Protein AF-A0A7R9QF56-F1 (afdb_monomer)

Sequence (155 aa):
LKVCGNASAWYFNRDSVALPGFHVFFKERADDQMNITRKFMEYQNKRGGRVILKDIPAPPKQEGWTPLEGMEATIQVETSQTKAISDLIALADRVNDHDFSRFLSNFLNEQVIDLKELADHVTQLKRVGPGIGEYLYDRNSLNESYFDKIDRNSY

pLDDT: mean 87.01, std 15.47, range [32.59, 97.75]

Solvent-accessible surface area (backbone atoms only — not comparable to full-atom values): 8657 Å² total; per-residue (Å²): 113,68,42,44,34,45,36,49,12,60,45,26,59,31,89,93,62,62,33,59,24,53,15,52,54,28,39,51,55,35,52,51,53,48,52,53,50,49,52,52,51,50,49,37,48,74,74,72,47,80,86,81,89,74,91,78,72,78,47,97,63,71,69,90,77,47,74,57,56,50,44,53,54,46,48,56,46,51,53,54,48,55,48,51,53,52,56,48,35,56,49,22,58,76,72,66,36,60,70,56,31,56,60,55,53,67,53,53,61,55,49,56,53,51,52,49,55,48,50,50,51,44,54,50,45,69,67,53,36,80,67,70,31,49,54,51,40,28,62,58,71,39,46,50,59,71,60,58,53,61,69,64,71,73,115

Secondary structure (DSSP, 8-state):
-HHHHHHHHHHHTSTTT--HHHHHHHHHHHHHHHHHHHHHHHHHHHTT--------PPPS--S---HHHHHHHHHHHHHHHHHHHHHHHHHHHHTT-HHHHHHHHHHHHHHHHHHHHHHHHHHHHHHH-TTHHHHHHIIIIITHHHHHHHHHS--

Organism: NCBI:txid1979941

Nearest PDB structures (foldseek):
  7a6b-assembly1_A  TM=9.801E-01  e=4.346E-09  Homo sapiens
  8cpx-assembly1_I  TM=9.793E-01  e=6.981E-09  Homo sapiens
  6h6u-assembly1_C  TM=9.757E-01  e=6.981E-09  Homo sapiens
  6zh5-assembly1_Z  TM=9.525E-01  e=8.175E-09  Mus musculus
  3af7-assembly1_X  TM=9.419E-01  e=6.720E-08  Equus caballus

Foldseek 3Di:
DLQLLVLQLVQCVDPVNVLNLSNVVSVVVSVVVVVVVVVVCVVCVVVVHDDDDDDDDHDPDRDDDDPLNSLVVVLVVLVVVLVVLVVVLVVCVVVVVVVSNVVSVVVNVVSVVVNVVSVVSNVQCVVLDPDPSSNVCSVPVRVVVVVVVVVVVPD

Radius of gyration: 17.51 Å; Cα contacts (8 Å, |Δi|>4): 117; chains: 1; bounding box: 45×38×48 Å

InterPro domains:
  IPR001519 Ferritin [PTHR11431] (9-144)
  IPR008331 Ferritin/DPS domain [PF00210] (9-128)
  IPR009040 Ferritin-like diiron domain [PS50905] (1-129)
  IPR009078 Ferritin-like superfamily [SSF47240] (8-143)
  IPR012347 Ferritin-like [G3DSA:1.20.1260.10] (6-148)

Mean predicted aligned error: 5.87 Å

Structure (mmCIF, N/CA/C/O backbone):
data_AF-A0A7R9QF56-F1
#
_entry.id   AF-A0A7R9QF56-F1
#
loop_
_atom_site.group_PDB
_atom_site.id
_atom_site.type_symbol
_atom_site.label_atom_id
_atom_site.label_alt_id
_atom_site.label_comp_id
_atom_site.label_asym_id
_atom_site.label_entity_id
_atom_site.label_seq_id
_atom_site.pdbx_PDB_ins_code
_atom_site.Cartn_x
_atom_site.Cartn_y
_atom_site.Cartn_z
_atom_site.occupancy
_atom_site.B_iso_or_equiv
_atom_site.auth_seq_id
_atom_site.auth_comp_id
_atom_site.auth_asym_id
_atom_site.auth_atom_id
_atom_site.pdbx_PDB_model_num
ATOM 1 N N . LEU A 1 1 ? 0.439 -9.536 -1.422 1.00 42.41 1 LEU A N 1
ATOM 2 C CA . LEU A 1 1 ? 0.564 -8.057 -1.374 1.00 42.41 1 LEU A CA 1
ATOM 3 C C . LEU A 1 1 ? -0.793 -7.376 -1.599 1.00 42.41 1 LEU A C 1
ATOM 5 O O . LEU A 1 1 ? -1.304 -6.823 -0.644 1.00 42.41 1 LEU A O 1
ATOM 9 N N . LYS A 1 2 ? -1.464 -7.538 -2.754 1.00 54.88 2 LYS A N 1
ATOM 10 C CA . LYS A 1 2 ? -2.841 -7.026 -3.016 1.00 54.88 2 LYS A CA 1
ATOM 11 C C . LYS A 1 2 ? -3.976 -7.688 -2.225 1.00 54.88 2 LYS A C 1
ATOM 13 O O . LYS A 1 2 ? -5.061 -7.138 -2.091 1.00 54.88 2 LYS A O 1
ATOM 18 N N . VAL A 1 3 ? -3.730 -8.900 -1.735 1.00 57.53 3 VAL A N 1
ATOM 19 C CA . VAL A 1 3 ? -4.766 -9.719 -1.097 1.00 57.53 3 VAL A CA 1
ATOM 20 C C . VAL A 1 3 ? -5.014 -9.302 0.350 1.00 57.53 3 VAL A C 1
ATOM 22 O O . VAL A 1 3 ? -6.107 -9.525 0.846 1.00 57.53 3 VAL A O 1
ATOM 25 N N . CYS A 1 4 ? -4.048 -8.647 1.006 1.00 59.84 4 CYS A N 1
ATOM 26 C CA . CYS A 1 4 ? -4.224 -8.175 2.380 1.00 59.84 4 CYS A CA 1
ATOM 27 C C . CYS A 1 4 ? -5.239 -7.028 2.449 1.00 59.84 4 CYS A C 1
ATOM 29 O O . CYS A 1 4 ? -6.166 -7.126 3.239 1.00 59.84 4 CYS A O 1
ATOM 31 N N . GLY A 1 5 ? -5.120 -6.017 1.573 1.00 67.75 5 GLY A N 1
ATOM 32 C CA . GLY A 1 5 ? -6.076 -4.903 1.506 1.00 67.75 5 GLY A CA 1
ATOM 33 C C . GLY A 1 5 ? -7.485 -5.356 1.119 1.00 67.75 5 GLY A C 1
ATOM 34 O O . GLY A 1 5 ? -8.453 -4.973 1.760 1.00 67.75 5 GLY A O 1
ATOM 35 N N . ASN A 1 6 ? -7.611 -6.265 0.144 1.00 78.38 6 ASN A N 1
ATOM 36 C CA . ASN A 1 6 ? -8.916 -6.839 -0.194 1.00 78.38 6 ASN A CA 1
ATOM 37 C C . ASN A 1 6 ? -9.492 -7.697 0.944 1.00 78.38 6 ASN A C 1
ATOM 39 O O . ASN A 1 6 ? -10.672 -7.581 1.255 1.00 78.38 6 ASN A O 1
ATOM 43 N N . ALA A 1 7 ? -8.691 -8.551 1.585 1.00 83.94 7 ALA A N 1
ATOM 44 C CA . ALA A 1 7 ? -9.185 -9.389 2.676 1.00 83.94 7 ALA A CA 1
ATOM 45 C C . ALA A 1 7 ? -9.617 -8.562 3.894 1.00 83.94 7 ALA A C 1
ATOM 47 O O . ALA A 1 7 ? -10.684 -8.828 4.443 1.00 83.94 7 ALA A O 1
ATOM 48 N N . SER A 1 8 ? -8.840 -7.548 4.290 1.00 88.81 8 SER A N 1
ATOM 49 C CA . SER A 1 8 ? -9.221 -6.655 5.386 1.00 88.81 8 SER A CA 1
ATOM 50 C C . SER A 1 8 ? -10.454 -5.822 5.022 1.00 88.81 8 SER A C 1
ATOM 52 O O . SER A 1 8 ? -11.389 -5.768 5.817 1.00 88.81 8 SER A O 1
ATOM 54 N N . ALA A 1 9 ? -10.527 -5.267 3.805 1.00 92.50 9 ALA A N 1
ATOM 55 C CA . ALA A 1 9 ? -11.692 -4.514 3.338 1.00 92.50 9 ALA A CA 1
ATOM 56 C C . ALA A 1 9 ? -12.986 -5.327 3.464 1.00 92.50 9 ALA A C 1
ATOM 58 O O . ALA A 1 9 ? -13.970 -4.855 4.034 1.00 92.50 9 ALA A O 1
ATOM 59 N N . TRP A 1 10 ? -13.001 -6.560 2.953 1.00 93.06 10 TRP A N 1
ATOM 60 C CA . TRP A 1 10 ? -14.193 -7.411 3.010 1.00 93.06 10 TRP A CA 1
ATOM 61 C C . TRP A 1 10 ? -14.490 -7.934 4.415 1.00 93.06 10 TRP A C 1
ATOM 63 O O . TRP A 1 10 ? -15.653 -8.174 4.731 1.00 93.06 10 TRP A O 1
ATOM 73 N N . TYR A 1 11 ? -13.476 -8.073 5.269 1.00 94.56 11 TYR A N 1
ATOM 74 C CA . TYR A 1 11 ? -13.675 -8.388 6.679 1.00 94.56 11 TYR A CA 1
ATOM 75 C C . TYR A 1 11 ? -14.400 -7.252 7.421 1.00 94.56 11 TYR A C 1
ATOM 77 O O . TYR A 1 11 ? -15.377 -7.517 8.118 1.00 94.56 11 TYR A O 1
ATOM 85 N N . PHE A 1 12 ? -13.990 -5.991 7.231 1.00 94.62 12 PHE A N 1
ATOM 86 C CA . PHE A 1 12 ? -14.615 -4.840 7.904 1.00 94.62 12 PHE A CA 1
ATOM 87 C C . PHE A 1 12 ? -16.065 -4.576 7.470 1.00 94.62 12 PHE A C 1
ATOM 89 O O . PHE A 1 12 ? -16.840 -4.007 8.236 1.00 94.62 12 PHE A O 1
ATOM 96 N N . ASN A 1 13 ? -16.455 -5.050 6.282 1.00 95.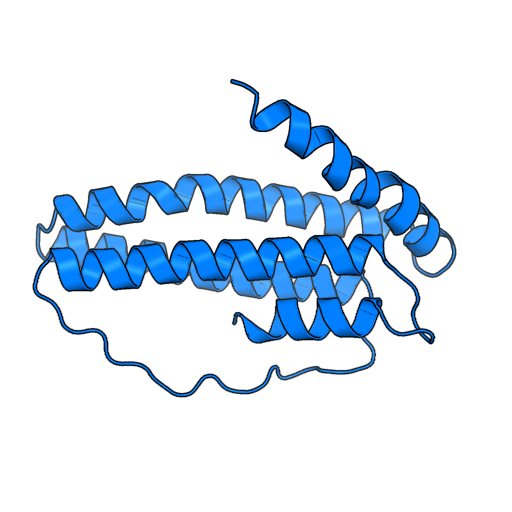25 13 ASN A N 1
ATOM 97 C CA . ASN A 1 13 ? -17.823 -4.947 5.766 1.00 95.25 13 ASN A CA 1
ATOM 98 C C . ASN A 1 13 ? -18.793 -6.012 6.312 1.00 95.25 13 ASN A C 1
ATOM 100 O O . ASN A 1 13 ? -19.968 -6.020 5.952 1.00 95.25 13 ASN A O 1
ATOM 104 N N . ARG A 1 14 ? -18.321 -6.966 7.120 1.00 95.50 14 ARG A N 1
ATOM 105 C CA . ARG A 1 14 ? -19.190 -8.006 7.690 1.00 95.50 14 ARG A CA 1
ATOM 106 C C . ARG A 1 14 ? -20.164 -7.413 8.695 1.00 95.50 14 ARG A C 1
ATOM 108 O O . ARG A 1 14 ? -19.815 -6.484 9.414 1.00 95.50 14 ARG A O 1
ATOM 115 N N . ASP A 1 15 ? -21.339 -8.018 8.822 1.00 95.12 15 ASP A N 1
ATOM 116 C CA . ASP A 1 15 ? -22.346 -7.650 9.823 1.00 95.12 15 ASP A CA 1
ATOM 117 C C . ASP A 1 15 ? -21.821 -7.770 11.264 1.00 95.12 15 ASP A C 1
ATOM 119 O O . ASP A 1 15 ? -22.184 -6.971 12.124 1.00 95.12 15 ASP A O 1
ATOM 123 N N . SER A 1 16 ? -20.906 -8.712 11.512 1.00 93.94 16 SER A N 1
ATOM 124 C CA . SER A 1 16 ? -20.274 -8.929 12.816 1.00 93.94 16 SER A CA 1
ATOM 125 C C . SER A 1 16 ? -19.157 -7.937 13.165 1.00 93.94 16 SER A C 1
ATOM 127 O O . SER A 1 16 ? -18.686 -7.944 14.302 1.00 93.94 16 SER A O 1
ATOM 129 N N . VAL A 1 17 ? -18.724 -7.098 12.215 1.00 95.38 17 VAL A N 1
ATOM 130 C CA . VAL A 1 17 ? -17.653 -6.099 12.400 1.00 95.38 17 VAL A CA 1
ATOM 131 C C . VAL A 1 17 ? -18.186 -4.682 12.184 1.00 95.38 17 VAL A C 1
ATOM 133 O O . VAL A 1 17 ? -17.980 -3.819 13.029 1.00 95.38 17 VAL A O 1
ATOM 136 N N . ALA A 1 18 ? -18.909 -4.465 11.083 1.00 94.19 18 ALA A N 1
ATOM 137 C CA . ALA A 1 18 ? -19.671 -3.261 10.756 1.00 94.19 18 ALA A CA 1
ATOM 138 C C . ALA A 1 18 ? -18.872 -1.943 10.833 1.00 94.19 18 ALA A C 1
ATOM 140 O O . ALA A 1 18 ? -19.339 -0.957 11.405 1.00 94.19 18 ALA A O 1
ATOM 141 N N . LEU A 1 19 ? -17.686 -1.920 10.213 1.00 94.88 19 LEU A N 1
ATOM 142 C CA . LEU A 1 19 ? -16.821 -0.738 10.088 1.00 94.88 19 LEU A CA 1
ATOM 143 C C . LEU A 1 19 ? -16.720 -0.295 8.611 1.00 94.88 19 LEU A C 1
ATOM 145 O O . LEU A 1 19 ? -15.754 -0.633 7.915 1.00 94.88 19 LEU A O 1
ATOM 149 N N . PRO A 1 20 ? -17.752 0.390 8.078 1.00 93.12 20 PRO A N 1
ATOM 150 C CA . PRO A 1 20 ? -17.849 0.711 6.654 1.00 93.12 20 PRO A CA 1
ATOM 151 C C . PRO A 1 20 ? -16.798 1.718 6.165 1.00 93.12 20 PRO A C 1
ATOM 153 O O . PRO A 1 20 ? -16.374 1.617 5.014 1.00 93.12 20 PRO A O 1
ATOM 156 N N . GLY A 1 21 ? -16.342 2.652 7.004 1.00 93.31 21 GLY A N 1
ATOM 157 C CA . GLY A 1 21 ? -15.272 3.587 6.644 1.00 93.31 21 GLY A CA 1
ATOM 158 C C . GLY A 1 21 ? -13.952 2.859 6.376 1.00 93.31 21 GLY A C 1
ATOM 159 O O . GLY A 1 21 ? -13.310 3.078 5.348 1.00 93.31 21 GLY A O 1
ATOM 160 N N . PHE A 1 22 ? -13.587 1.906 7.237 1.00 92.75 22 PHE A N 1
ATOM 161 C CA . PHE A 1 22 ? -12.432 1.030 7.021 1.00 92.75 22 PHE A CA 1
ATOM 162 C C . PHE A 1 22 ? -12.595 0.135 5.792 1.00 92.75 22 PHE A C 1
ATOM 164 O O . PHE A 1 22 ? -11.627 -0.066 5.056 1.00 92.75 22 PHE A O 1
ATOM 171 N N . HIS A 1 23 ? -13.802 -0.382 5.535 1.00 93.25 23 HIS A N 1
ATOM 172 C CA . HIS A 1 23 ? -14.073 -1.124 4.302 1.00 93.25 23 HIS A CA 1
ATOM 173 C C . HIS A 1 23 ? -13.748 -0.286 3.060 1.00 93.25 23 HIS A C 1
ATOM 175 O O . HIS A 1 23 ? -12.976 -0.736 2.210 1.00 93.25 23 HIS A O 1
ATOM 181 N N . VAL A 1 24 ? -14.312 0.923 2.968 1.00 91.38 24 VAL A N 1
ATOM 182 C CA . VAL A 1 24 ? -14.108 1.826 1.827 1.00 91.38 24 VAL A CA 1
ATOM 183 C C . VAL A 1 24 ? -12.630 2.170 1.680 1.00 91.38 24 VAL A C 1
ATOM 185 O O . VAL A 1 24 ? -12.073 1.971 0.603 1.00 91.38 24 VAL A O 1
ATOM 188 N N . PHE A 1 25 ? -11.972 2.565 2.771 1.00 91.25 25 PHE A N 1
ATOM 189 C CA . PHE A 1 25 ? -10.552 2.913 2.772 1.00 91.25 25 PHE A CA 1
ATOM 190 C C . PHE A 1 25 ? -9.666 1.797 2.194 1.00 91.25 25 PHE A C 1
ATOM 192 O O . PHE A 1 25 ? -8.906 2.016 1.248 1.00 91.25 25 PHE A O 1
ATOM 199 N N . PHE A 1 26 ? -9.769 0.570 2.720 1.00 91.81 26 PHE A N 1
ATOM 200 C CA . PHE A 1 26 ? -8.929 -0.536 2.246 1.00 91.81 26 PHE A CA 1
ATOM 201 C C . PHE A 1 26 ? -9.301 -0.995 0.833 1.00 91.81 26 PHE A C 1
ATOM 203 O O . PHE A 1 26 ? -8.418 -1.415 0.078 1.00 91.81 26 PHE A O 1
ATOM 210 N N . LYS A 1 27 ? -10.583 -0.904 0.461 1.00 91.12 27 LYS A N 1
ATOM 211 C CA . LYS A 1 27 ? -11.045 -1.228 -0.890 1.00 91.12 27 LYS A CA 1
ATOM 212 C C . LYS A 1 27 ? -10.465 -0.253 -1.916 1.00 91.12 27 LYS A C 1
ATOM 214 O O . LYS A 1 27 ? -9.939 -0.704 -2.929 1.00 91.12 27 LYS A O 1
ATOM 219 N N . GLU A 1 28 ? -10.519 1.050 -1.651 1.00 88.94 28 GLU A N 1
ATOM 220 C CA . GLU A 1 28 ? -9.966 2.072 -2.547 1.00 88.94 28 GLU A CA 1
ATOM 221 C C . GLU A 1 28 ? -8.471 1.857 -2.784 1.00 88.94 28 GLU A C 1
ATOM 223 O O . GLU A 1 28 ? -8.039 1.769 -3.931 1.00 88.94 28 GLU A O 1
ATOM 228 N N . ARG A 1 29 ? -7.691 1.627 -1.721 1.00 88.56 29 ARG A N 1
ATOM 229 C CA . ARG A 1 29 ? -6.256 1.327 -1.867 1.00 88.56 29 ARG A CA 1
ATOM 230 C C . ARG A 1 29 ? -6.000 0.058 -2.685 1.00 88.56 29 ARG A C 1
ATOM 232 O O . ARG A 1 29 ? -5.054 -0.005 -3.473 1.00 88.56 29 ARG A O 1
ATOM 239 N N . ALA A 1 30 ? -6.832 -0.972 -2.522 1.00 88.69 30 ALA A N 1
ATOM 240 C CA . ALA A 1 30 ? -6.720 -2.185 -3.326 1.00 88.69 30 ALA A CA 1
ATOM 241 C C . ALA A 1 30 ? -7.018 -1.924 -4.817 1.00 88.69 30 ALA A C 1
ATOM 243 O O . ALA A 1 30 ? -6.327 -2.478 -5.682 1.00 88.69 30 ALA A O 1
ATOM 244 N N . ASP A 1 31 ? -8.000 -1.071 -5.114 1.00 88.88 31 ASP A N 1
ATOM 245 C CA . ASP A 1 31 ? -8.363 -0.658 -6.472 1.00 88.88 31 ASP A CA 1
ATOM 246 C C . ASP A 1 31 ? -7.259 0.207 -7.118 1.00 88.88 31 ASP A C 1
ATOM 248 O O . ASP A 1 31 ? -6.848 -0.063 -8.255 1.00 88.88 31 ASP A O 1
ATOM 252 N N . ASP A 1 32 ? -6.686 1.159 -6.380 1.00 87.06 32 ASP A N 1
ATOM 253 C CA . ASP A 1 32 ? -5.560 1.988 -6.833 1.00 87.06 32 ASP A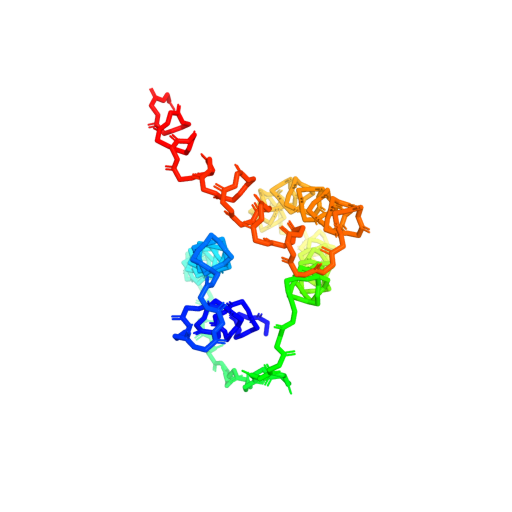 CA 1
ATOM 254 C C . ASP A 1 32 ? -4.328 1.139 -7.159 1.00 87.06 32 ASP A C 1
ATOM 256 O O . ASP A 1 32 ? -3.712 1.281 -8.223 1.00 87.06 32 ASP A O 1
ATOM 260 N N . GLN A 1 33 ? -4.033 0.136 -6.332 1.00 86.38 33 GLN A N 1
ATOM 261 C CA . GLN A 1 33 ? -2.944 -0.796 -6.607 1.00 86.38 33 GLN A CA 1
ATOM 262 C C . GLN A 1 33 ? -3.189 -1.644 -7.867 1.00 86.38 33 GLN A C 1
ATOM 264 O O . GLN A 1 33 ? -2.245 -2.042 -8.571 1.00 86.38 33 GLN A O 1
ATOM 269 N N . MET A 1 34 ? -4.450 -1.953 -8.184 1.00 88.88 34 MET A N 1
ATOM 270 C CA . MET A 1 34 ? -4.793 -2.598 -9.452 1.00 88.88 34 MET A CA 1
ATOM 271 C C . MET A 1 34 ? -4.547 -1.662 -10.632 1.00 88.88 34 MET A C 1
ATOM 273 O O . MET A 1 34 ? -3.977 -2.114 -11.628 1.00 88.88 34 MET A O 1
ATOM 277 N N . ASN A 1 35 ? -4.885 -0.376 -10.512 1.00 90.31 35 ASN A N 1
ATOM 278 C CA . ASN A 1 35 ? -4.580 0.633 -11.529 1.00 90.31 35 ASN A CA 1
ATOM 279 C C . ASN A 1 35 ? -3.069 0.735 -11.779 1.00 90.31 35 ASN A C 1
ATOM 281 O O . ASN A 1 35 ? -2.635 0.630 -12.927 1.00 90.31 35 ASN A O 1
ATOM 285 N N . ILE A 1 36 ? -2.260 0.828 -10.719 1.00 89.38 36 ILE A N 1
ATOM 286 C CA . ILE A 1 36 ? -0.791 0.829 -10.819 1.00 89.38 36 ILE A CA 1
ATOM 287 C C . ILE A 1 36 ? -0.304 -0.429 -11.543 1.00 89.38 36 ILE A C 1
ATOM 289 O O . ILE A 1 36 ? 0.484 -0.354 -12.481 1.00 89.38 36 ILE A O 1
ATOM 293 N N . THR A 1 37 ? -0.825 -1.601 -11.185 1.00 91.62 37 THR A N 1
ATOM 294 C CA . THR A 1 37 ? -0.402 -2.846 -11.841 1.00 91.62 37 THR A CA 1
ATOM 295 C C . THR A 1 37 ? -0.731 -2.879 -13.329 1.00 91.62 37 THR A C 1
ATOM 297 O O . THR A 1 37 ? 0.086 -3.366 -14.111 1.00 91.62 37 THR A O 1
ATOM 300 N N . ARG A 1 38 ? -1.892 -2.353 -13.739 1.00 94.25 38 ARG A N 1
ATOM 301 C CA . ARG A 1 38 ? -2.228 -2.230 -15.164 1.00 94.25 38 ARG A CA 1
ATOM 302 C C . ARG A 1 38 ? -1.230 -1.318 -15.879 1.00 94.25 38 ARG A C 1
ATOM 304 O O . ARG A 1 38 ? -0.704 -1.737 -16.905 1.00 94.25 38 ARG A O 1
ATOM 311 N N . LYS A 1 39 ? -0.851 -0.177 -15.283 1.00 94.88 39 LYS A N 1
ATOM 312 C CA . LYS A 1 39 ? 0.201 0.709 -15.825 1.00 94.88 39 LYS A CA 1
ATOM 313 C C . LYS A 1 39 ? 1.526 -0.035 -16.042 1.00 94.88 39 LYS A C 1
ATOM 315 O O . LYS A 1 39 ? 2.160 0.141 -17.077 1.00 94.88 39 LYS A O 1
ATOM 320 N N . PHE A 1 40 ? 1.938 -0.901 -15.111 1.00 95.31 40 PHE A N 1
ATOM 321 C CA . PHE A 1 40 ? 3.141 -1.733 -15.280 1.00 95.31 40 PHE A CA 1
ATOM 322 C C . PHE A 1 40 ? 3.011 -2.746 -16.428 1.00 95.31 40 PHE A C 1
ATOM 324 O O . PHE A 1 40 ? 3.947 -2.911 -17.208 1.00 95.31 40 PHE A O 1
ATOM 331 N N . MET A 1 41 ? 1.863 -3.416 -16.557 1.00 96.88 41 MET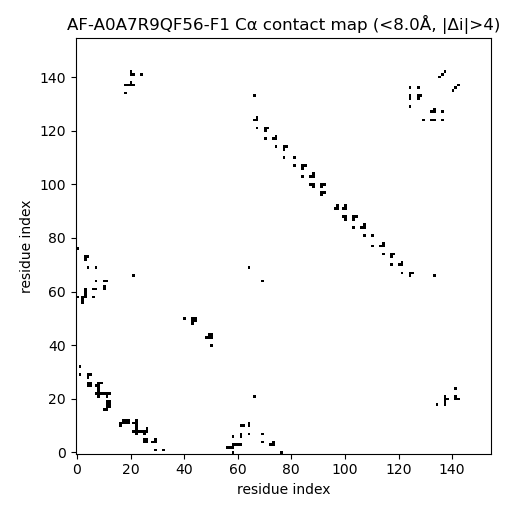 A N 1
ATOM 332 C CA . MET A 1 41 ? 1.615 -4.366 -17.652 1.00 96.88 41 MET A CA 1
ATOM 333 C C . MET A 1 41 ? 1.595 -3.671 -19.019 1.00 96.88 41 MET A C 1
ATOM 335 O O . MET A 1 41 ? 2.192 -4.160 -19.979 1.00 96.88 41 MET A O 1
ATOM 339 N N . GLU A 1 42 ? 0.946 -2.511 -19.102 1.00 97.25 42 GLU A N 1
ATOM 340 C CA . GLU A 1 42 ? 0.926 -1.667 -20.296 1.00 97.25 42 GLU A CA 1
ATOM 341 C C . GLU A 1 42 ? 2.330 -1.185 -20.656 1.00 97.25 42 GLU A C 1
ATOM 343 O O . GLU A 1 42 ? 2.731 -1.286 -21.814 1.00 97.25 42 GLU A O 1
ATOM 348 N N . TYR A 1 43 ? 3.107 -0.726 -19.670 1.00 97.00 43 TYR A N 1
ATOM 349 C CA . TYR A 1 43 ? 4.484 -0.293 -19.885 1.00 97.00 43 TYR A CA 1
ATOM 350 C C . TYR A 1 43 ? 5.371 -1.434 -20.399 1.00 97.00 43 TYR A C 1
ATOM 352 O O . TYR A 1 43 ? 6.120 -1.247 -21.359 1.00 97.00 43 TYR A O 1
ATOM 360 N N . GLN A 1 44 ? 5.238 -2.631 -19.819 1.00 97.38 44 GLN A N 1
ATOM 361 C CA . GLN A 1 44 ? 5.957 -3.824 -20.266 1.00 97.38 44 GLN A CA 1
ATOM 362 C C . GLN A 1 44 ? 5.680 -4.118 -21.747 1.00 97.38 44 GLN A C 1
ATOM 364 O O . GLN A 1 44 ? 6.619 -4.283 -22.526 1.00 97.38 44 GLN A O 1
ATOM 369 N N . ASN A 1 45 ? 4.408 -4.117 -22.157 1.00 97.75 45 ASN A N 1
ATOM 370 C CA . ASN A 1 45 ? 4.026 -4.326 -23.556 1.00 97.75 45 ASN A CA 1
ATOM 371 C C . ASN A 1 45 ? 4.484 -3.169 -24.462 1.00 97.75 45 ASN A C 1
ATOM 373 O O . ASN A 1 45 ? 4.955 -3.408 -25.573 1.00 97.75 45 ASN A O 1
ATOM 377 N N . LYS A 1 46 ? 4.413 -1.917 -23.987 1.00 97.44 46 LYS A N 1
ATOM 378 C CA . LYS A 1 46 ? 4.861 -0.719 -24.719 1.00 97.44 46 LYS A CA 1
ATOM 379 C C . LYS A 1 46 ? 6.349 -0.773 -25.068 1.00 97.44 46 LYS A C 1
ATOM 381 O O . LYS A 1 46 ? 6.748 -0.280 -26.118 1.00 97.44 46 LYS A O 1
ATOM 386 N N . ARG A 1 47 ? 7.169 -1.383 -24.210 1.00 97.25 47 ARG A N 1
ATOM 387 C CA . ARG A 1 47 ? 8.610 -1.589 -24.433 1.00 97.25 47 ARG A CA 1
ATOM 388 C C . ARG A 1 47 ? 8.928 -2.872 -25.221 1.00 97.25 47 ARG A C 1
ATOM 390 O O . ARG A 1 47 ? 10.098 -3.211 -25.364 1.00 97.25 47 ARG A O 1
ATOM 397 N N . GLY A 1 48 ? 7.915 -3.589 -25.724 1.00 97.19 48 GLY A N 1
ATOM 398 C CA . GLY A 1 48 ? 8.074 -4.853 -26.457 1.00 97.19 48 GLY A CA 1
ATOM 399 C C . GLY A 1 48 ? 8.356 -6.071 -25.568 1.00 97.19 48 GLY A C 1
ATOM 400 O O . GLY A 1 48 ? 8.648 -7.156 -26.074 1.00 97.19 48 GLY A O 1
ATOM 401 N N . GLY A 1 49 ? 8.275 -5.906 -24.245 1.00 96.88 49 GLY A N 1
ATOM 402 C CA . GLY A 1 49 ? 8.378 -6.993 -23.283 1.00 96.88 49 GLY A CA 1
ATOM 403 C C . GLY A 1 49 ? 7.130 -7.876 -23.281 1.00 96.88 49 GLY A C 1
ATOM 404 O O . GLY A 1 49 ? 6.095 -7.547 -23.855 1.00 96.88 49 GLY A O 1
ATOM 405 N N . ARG A 1 50 ? 7.222 -9.022 -22.601 1.00 97.69 50 ARG A N 1
ATOM 406 C CA . ARG A 1 50 ? 6.090 -9.936 -22.398 1.00 97.69 50 ARG A CA 1
ATOM 407 C C . ARG A 1 50 ? 5.690 -9.944 -20.932 1.00 97.69 50 ARG A C 1
ATOM 409 O O . ARG A 1 50 ? 6.553 -10.027 -20.056 1.00 97.69 50 ARG A O 1
ATOM 416 N N . VAL A 1 51 ? 4.390 -9.871 -20.671 1.00 97.44 51 VAL A N 1
ATOM 417 C CA . VAL A 1 51 ? 3.832 -10.032 -19.325 1.00 97.44 51 VAL A CA 1
ATOM 418 C C . VAL A 1 51 ? 3.747 -11.524 -19.005 1.00 97.44 51 VAL A C 1
ATOM 420 O O . VAL A 1 51 ? 3.102 -12.281 -19.726 1.00 97.44 51 VAL A O 1
ATOM 423 N N . ILE A 1 52 ? 4.394 -11.942 -17.917 1.00 96.25 52 ILE A N 1
ATOM 424 C CA . ILE A 1 52 ? 4.312 -13.307 -17.387 1.00 96.25 52 ILE A CA 1
ATOM 425 C C . ILE A 1 52 ? 3.633 -13.227 -16.021 1.00 96.25 52 ILE A C 1
ATOM 427 O O . ILE A 1 52 ? 4.210 -12.703 -15.068 1.00 96.25 52 ILE A O 1
ATOM 431 N N . LEU A 1 53 ? 2.397 -13.718 -15.940 1.00 94.12 53 LEU A N 1
ATOM 432 C CA . LEU A 1 53 ? 1.632 -13.752 -14.69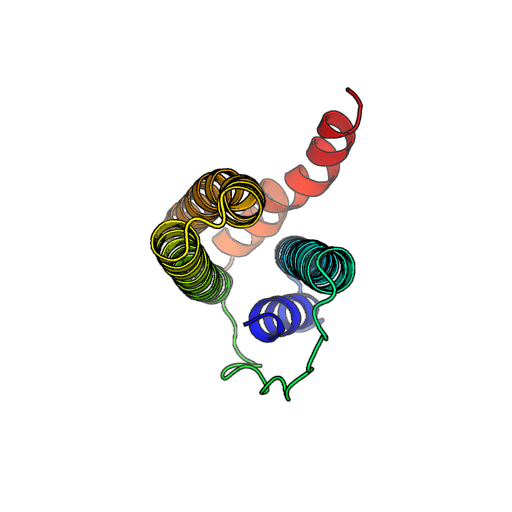5 1.00 94.12 53 LEU A CA 1
ATOM 433 C C . LEU A 1 53 ? 2.066 -14.945 -13.839 1.00 94.12 53 LEU A C 1
ATOM 435 O O . LEU A 1 53 ? 2.384 -16.012 -14.361 1.00 94.12 53 LEU A O 1
ATOM 439 N N . LYS A 1 54 ? 2.080 -14.746 -12.522 1.00 93.38 54 LYS A N 1
ATOM 440 C CA . LYS A 1 54 ? 2.385 -15.772 -11.522 1.00 93.38 54 LYS A CA 1
ATOM 441 C C . LYS A 1 54 ? 1.241 -15.867 -10.523 1.00 93.38 54 LYS A C 1
ATOM 443 O O . LYS A 1 54 ? 0.492 -14.902 -10.354 1.00 93.38 54 LYS A O 1
ATOM 448 N N . ASP A 1 55 ? 1.166 -17.000 -9.839 1.00 93.44 55 ASP A N 1
ATOM 449 C CA . ASP A 1 55 ? 0.194 -17.218 -8.774 1.00 93.44 55 ASP A CA 1
ATOM 450 C C . ASP A 1 55 ? 0.349 -16.173 -7.667 1.00 93.44 55 ASP A C 1
ATOM 452 O O . ASP A 1 55 ? 1.458 -15.818 -7.254 1.00 93.44 55 ASP A O 1
ATOM 456 N N . ILE A 1 56 ? -0.788 -15.676 -7.180 1.00 87.81 56 ILE A N 1
ATOM 457 C CA . ILE A 1 56 ? -0.844 -14.748 -6.055 1.00 87.81 56 ILE A CA 1
ATOM 458 C C . ILE A 1 56 ? -1.302 -15.550 -4.833 1.00 87.81 56 ILE A C 1
ATOM 460 O O . ILE A 1 56 ? -2.444 -16.011 -4.820 1.00 87.81 56 ILE A O 1
ATOM 464 N N . PRO A 1 57 ? -0.456 -15.721 -3.803 1.00 88.38 57 PRO A N 1
ATOM 465 C CA . PRO A 1 57 ? -0.846 -16.465 -2.616 1.00 88.38 57 PRO A CA 1
ATOM 466 C C . PRO A 1 57 ? -1.937 -15.722 -1.838 1.00 88.38 57 PRO A C 1
ATOM 468 O O . PRO A 1 57 ? -1.994 -14.486 -1.833 1.00 88.38 57 PRO A O 1
ATOM 471 N N . ALA A 1 58 ? -2.772 -16.494 -1.143 1.00 87.62 58 ALA A N 1
ATOM 472 C CA . ALA A 1 58 ? -3.736 -15.974 -0.180 1.00 87.62 58 ALA A CA 1
ATOM 473 C C . ALA A 1 58 ? -3.030 -15.132 0.904 1.00 87.62 58 ALA A C 1
ATOM 475 O O . ALA A 1 58 ? -1.844 -15.347 1.185 1.00 87.62 58 ALA A O 1
ATOM 476 N N . PRO A 1 59 ? -3.723 -14.160 1.523 1.00 85.81 59 PRO A N 1
ATOM 477 C CA . PRO A 1 59 ? -3.122 -13.370 2.578 1.00 85.81 59 PRO A CA 1
ATOM 478 C C . PRO A 1 59 ? -2.964 -14.244 3.833 1.00 85.81 59 PRO A C 1
ATOM 480 O O . PRO A 1 59 ? -3.799 -15.117 4.087 1.00 85.81 59 PRO A O 1
ATOM 483 N N . PRO A 1 60 ? -1.916 -14.012 4.639 1.00 83.69 60 PRO A N 1
ATOM 484 C CA . PRO A 1 60 ? -1.626 -14.838 5.811 1.00 83.69 60 PRO A CA 1
ATOM 485 C C . PRO A 1 60 ? -2.702 -14.728 6.901 1.00 83.69 60 PRO A C 1
ATOM 487 O O . PRO A 1 60 ? -2.889 -15.663 7.673 1.00 83.69 60 PRO A O 1
ATOM 490 N N . LYS A 1 61 ? -3.426 -13.602 6.952 1.00 87.19 61 LYS A N 1
ATOM 491 C CA . LYS A 1 61 ? -4.535 -13.350 7.875 1.00 87.19 61 LYS A CA 1
ATOM 492 C C . LYS A 1 61 ? -5.795 -13.024 7.073 1.00 87.19 61 LYS A C 1
ATOM 494 O O . LYS A 1 61 ? -5.746 -12.246 6.122 1.00 87.19 61 LYS A O 1
ATOM 499 N N . GLN A 1 62 ? -6.909 -13.646 7.447 1.00 87.69 62 GLN A N 1
ATOM 500 C CA . GLN A 1 62 ? -8.221 -13.461 6.808 1.00 87.69 62 GLN A CA 1
ATOM 501 C C . GLN A 1 62 ? -9.317 -13.078 7.811 1.00 87.69 62 GLN A C 1
ATOM 503 O O . GLN A 1 62 ? -10.356 -12.564 7.415 1.00 87.69 62 GLN A O 1
ATOM 508 N N . GLU A 1 63 ? -9.066 -13.290 9.103 1.00 90.00 63 GLU A N 1
ATOM 509 C CA . GLU A 1 63 ? -10.033 -13.151 10.190 1.00 90.00 63 GLU A CA 1
ATOM 510 C C . GLU A 1 63 ? -9.433 -12.365 11.353 1.00 90.00 63 GLU A C 1
ATOM 512 O O . GLU A 1 63 ? -8.208 -12.295 11.498 1.00 90.00 63 GLU A O 1
ATOM 517 N N . GLY A 1 64 ? -10.299 -11.818 12.209 1.00 89.75 64 GLY A N 1
ATOM 518 C CA . GLY A 1 64 ? -9.893 -11.175 13.459 1.00 89.75 64 GLY A CA 1
ATOM 519 C C . GLY A 1 64 ? -9.036 -9.930 13.248 1.00 89.75 64 GLY A C 1
ATOM 520 O O . GLY A 1 64 ? -8.103 -9.699 14.014 1.00 89.75 64 GLY A O 1
ATOM 521 N N . TRP A 1 65 ? -9.274 -9.176 12.173 1.00 92.50 65 TRP A N 1
ATOM 522 C CA . TRP A 1 65 ? -8.584 -7.912 11.948 1.00 92.50 65 TRP A CA 1
ATOM 523 C C . TRP A 1 65 ? -9.087 -6.850 12.918 1.00 92.50 65 TRP A C 1
ATOM 525 O O . TRP A 1 65 ? -10.289 -6.608 13.021 1.00 92.50 65 TRP A O 1
ATOM 535 N N . THR A 1 66 ? -8.159 -6.168 13.575 1.00 94.12 66 THR A N 1
ATOM 536 C CA . THR A 1 66 ? -8.427 -4.849 14.150 1.00 94.12 66 THR A CA 1
ATOM 537 C C . THR A 1 66 ? -8.074 -3.763 13.130 1.00 94.12 66 THR A C 1
ATOM 539 O O . THR A 1 66 ? -7.185 -3.971 12.293 1.00 94.12 66 THR A O 1
ATOM 542 N N . PRO A 1 67 ? -8.726 -2.590 13.179 1.00 93.94 67 PRO A N 1
ATOM 543 C CA . PRO A 1 67 ? -8.334 -1.423 12.394 1.00 93.94 67 PRO A CA 1
ATOM 544 C C . PRO A 1 67 ? -6.837 -1.113 12.440 1.00 93.94 67 PRO A C 1
ATOM 546 O O . PRO A 1 67 ? -6.207 -0.893 11.404 1.00 93.94 67 PRO A O 1
ATOM 549 N N . LEU A 1 68 ? -6.254 -1.157 13.641 1.00 94.62 68 LEU A N 1
ATOM 550 C CA . LEU A 1 68 ? -4.839 -0.879 13.850 1.00 94.62 68 LEU A CA 1
ATOM 551 C C . LEU A 1 68 ? -3.945 -1.896 13.128 1.00 94.62 68 LEU A C 1
ATOM 553 O O . LEU A 1 68 ? -3.053 -1.498 12.381 1.00 94.62 68 LEU A O 1
ATOM 557 N N . GLU A 1 69 ? -4.213 -3.194 13.291 1.00 92.94 69 GLU A N 1
ATOM 558 C CA . GLU A 1 69 ? -3.465 -4.241 12.585 1.00 92.94 69 GLU A CA 1
ATOM 559 C C . GLU A 1 69 ? -3.617 -4.130 11.064 1.00 92.94 69 GLU A C 1
ATOM 561 O O . GLU A 1 69 ? -2.661 -4.383 10.334 1.00 92.94 69 GLU A O 1
ATOM 566 N N . GLY A 1 70 ? -4.803 -3.754 10.573 1.00 92.19 70 GLY A N 1
ATOM 567 C CA . GLY A 1 70 ? -5.040 -3.539 9.145 1.00 92.19 70 GLY A CA 1
ATOM 568 C C . GLY A 1 70 ? -4.151 -2.429 8.576 1.00 92.19 70 GLY A C 1
ATOM 569 O O . GLY A 1 70 ? -3.526 -2.604 7.526 1.00 92.19 70 GLY A O 1
ATOM 570 N N . MET A 1 71 ? -4.041 -1.309 9.295 1.00 92.69 71 MET A N 1
ATOM 571 C CA . MET A 1 71 ? -3.177 -0.188 8.911 1.00 92.69 71 MET A CA 1
ATOM 572 C C . MET A 1 71 ? -1.692 -0.564 8.991 1.00 92.69 71 MET A C 1
ATOM 574 O O . MET A 1 71 ? -0.946 -0.329 8.041 1.00 92.69 71 MET A O 1
ATOM 578 N N . GLU A 1 72 ? -1.256 -1.216 10.072 1.00 92.75 72 GLU A N 1
ATOM 579 C CA . GLU A 1 72 ? 0.138 -1.651 10.240 1.00 92.75 72 GLU A CA 1
ATOM 580 C C . GLU A 1 72 ? 0.556 -2.681 9.177 1.00 92.75 72 GLU A C 1
ATOM 582 O O . GLU A 1 72 ? 1.640 -2.572 8.597 1.00 92.75 72 GLU A O 1
ATOM 587 N N . ALA A 1 73 ? -0.318 -3.635 8.844 1.00 91.25 73 ALA A N 1
ATOM 588 C CA . ALA A 1 73 ? -0.083 -4.577 7.751 1.00 91.25 73 ALA A CA 1
ATOM 589 C C . ALA A 1 73 ? 0.016 -3.867 6.392 1.00 91.25 73 ALA A C 1
ATOM 591 O O . ALA A 1 73 ? 0.830 -4.250 5.548 1.00 91.25 73 ALA A O 1
ATOM 592 N N . THR A 1 74 ? -0.774 -2.812 6.179 1.00 90.12 74 THR A N 1
ATOM 593 C CA . THR A 1 74 ? -0.721 -2.015 4.946 1.00 90.12 74 THR A CA 1
ATOM 594 C C . THR A 1 74 ? 0.595 -1.248 4.843 1.00 90.12 74 THR A C 1
ATOM 596 O O . THR A 1 74 ? 1.238 -1.307 3.799 1.00 90.12 74 THR A O 1
ATOM 599 N N . ILE A 1 75 ? 1.084 -0.644 5.932 1.00 91.69 75 ILE A N 1
ATOM 600 C CA . ILE A 1 75 ? 2.406 0.011 5.964 1.00 91.69 75 ILE A CA 1
ATOM 601 C C . ILE A 1 75 ? 3.525 -0.961 5.584 1.00 91.69 75 ILE A C 1
ATOM 603 O O . ILE A 1 75 ? 4.412 -0.609 4.805 1.00 91.69 75 ILE A O 1
ATOM 607 N N . GLN A 1 76 ? 3.500 -2.191 6.105 1.00 90.38 76 GLN A N 1
ATOM 608 C CA . GLN A 1 76 ? 4.502 -3.206 5.756 1.00 90.38 76 GLN A CA 1
ATOM 609 C C . GLN A 1 76 ? 4.481 -3.524 4.257 1.00 90.38 76 GLN A C 1
ATOM 611 O O . GLN A 1 76 ? 5.533 -3.646 3.623 1.00 90.38 76 GLN A O 1
ATOM 616 N N . VAL A 1 77 ? 3.280 -3.631 3.686 1.00 88.31 77 VAL A N 1
ATOM 617 C CA . VAL A 1 77 ? 3.081 -3.850 2.254 1.00 88.31 77 VAL A CA 1
ATOM 618 C C . VAL A 1 77 ? 3.626 -2.673 1.439 1.00 88.31 77 VAL A C 1
ATOM 620 O O . VAL A 1 77 ? 4.428 -2.915 0.539 1.00 88.31 77 VAL A O 1
ATOM 623 N N . GLU A 1 78 ? 3.259 -1.430 1.754 1.00 89.44 78 GLU A N 1
ATOM 624 C CA . GLU A 1 78 ? 3.733 -0.236 1.028 1.00 89.44 78 GLU A CA 1
ATOM 625 C C . GLU A 1 78 ? 5.251 -0.055 1.146 1.00 89.44 78 GLU A C 1
ATOM 627 O O . GLU A 1 78 ? 5.942 0.185 0.158 1.00 89.44 78 GLU A O 1
ATOM 632 N N . THR A 1 79 ? 5.820 -0.303 2.328 1.00 91.56 79 THR A N 1
ATOM 633 C CA . THR A 1 79 ? 7.276 -0.239 2.537 1.00 91.56 79 THR A CA 1
ATOM 634 C C . THR A 1 79 ? 8.004 -1.263 1.663 1.00 91.56 79 THR A C 1
ATOM 636 O O . THR A 1 79 ? 9.020 -0.956 1.033 1.00 91.56 79 THR A O 1
ATOM 639 N N . SER A 1 80 ? 7.473 -2.489 1.573 1.00 90.94 80 SER A N 1
ATOM 640 C CA . SER A 1 80 ? 8.030 -3.519 0.693 1.00 90.94 80 SER A CA 1
ATOM 641 C C . SER A 1 80 ? 7.931 -3.131 -0.785 1.00 90.94 80 SER A C 1
ATOM 643 O O . SER A 1 80 ? 8.827 -3.479 -1.556 1.00 90.94 80 SER A O 1
ATOM 645 N N . GLN A 1 81 ? 6.862 -2.448 -1.194 1.00 90.12 81 GLN A N 1
ATOM 646 C CA . GLN A 1 81 ? 6.684 -1.986 -2.572 1.00 90.12 81 GLN A CA 1
ATOM 647 C C . GLN A 1 81 ? 7.627 -0.831 -2.907 1.00 90.12 81 GLN A C 1
ATOM 649 O O . GLN A 1 81 ? 8.314 -0.888 -3.925 1.00 90.12 81 GLN A O 1
ATOM 654 N N . THR A 1 82 ? 7.740 0.156 -2.018 1.00 91.75 82 THR A N 1
ATOM 655 C CA . THR A 1 82 ? 8.691 1.270 -2.138 1.00 91.75 82 THR A CA 1
ATOM 656 C C . THR A 1 82 ? 10.123 0.759 -2.303 1.00 91.75 82 THR A C 1
ATOM 658 O O . THR A 1 82 ? 10.870 1.236 -3.165 1.00 91.75 82 THR A O 1
ATOM 661 N N . LYS A 1 83 ? 10.498 -0.269 -1.527 1.00 93.88 83 LYS A N 1
ATOM 662 C CA . LYS A 1 83 ? 11.796 -0.935 -1.668 1.00 93.88 83 LYS A CA 1
ATOM 663 C C . LYS A 1 83 ? 11.952 -1.584 -3.045 1.00 93.88 83 LYS A C 1
ATOM 665 O O . LYS A 1 83 ? 12.961 -1.358 -3.702 1.00 93.88 83 LYS A O 1
ATOM 670 N N . ALA A 1 84 ? 10.957 -2.344 -3.502 1.00 93.75 84 ALA A N 1
ATOM 671 C CA . ALA A 1 84 ? 11.007 -2.998 -4.808 1.00 93.75 84 ALA A CA 1
ATOM 672 C C . ALA A 1 84 ? 11.120 -1.993 -5.971 1.00 93.75 84 ALA A C 1
ATOM 674 O O . ALA A 1 84 ? 11.869 -2.236 -6.914 1.00 93.75 84 ALA A O 1
ATOM 675 N N . ILE A 1 85 ? 10.420 -0.855 -5.901 1.00 93.44 85 ILE A N 1
ATOM 676 C CA . ILE A 1 85 ? 10.522 0.221 -6.900 1.00 93.44 85 ILE A CA 1
ATOM 677 C C . ILE A 1 85 ? 11.927 0.833 -6.885 1.00 93.44 85 ILE A C 1
ATOM 679 O O . ILE A 1 85 ? 12.532 0.984 -7.944 1.00 93.44 85 ILE A O 1
ATOM 683 N N . SER A 1 86 ? 12.473 1.124 -5.702 1.00 94.31 86 SER A N 1
ATOM 684 C CA . SER A 1 86 ? 13.846 1.633 -5.560 1.00 94.31 86 SER A CA 1
ATOM 685 C C . SER A 1 86 ? 14.884 0.668 -6.141 1.00 94.31 86 SER A C 1
ATOM 687 O O . SER A 1 86 ? 15.773 1.083 -6.884 1.00 94.31 86 SER A O 1
ATOM 689 N N . ASP A 1 87 ? 14.740 -0.630 -5.863 1.00 95.94 87 ASP A N 1
ATOM 690 C CA . ASP A 1 87 ? 15.631 -1.667 -6.388 1.00 95.94 87 ASP A CA 1
ATOM 691 C C . ASP A 1 87 ? 15.530 -1.766 -7.930 1.00 95.94 87 ASP A C 1
ATOM 693 O O . ASP A 1 87 ? 16.539 -1.961 -8.613 1.00 95.94 87 ASP A O 1
ATOM 697 N N . LEU A 1 88 ? 14.331 -1.579 -8.502 1.00 95.75 88 LEU A N 1
ATOM 698 C CA . LEU A 1 88 ? 14.125 -1.526 -9.955 1.00 95.75 88 LEU A CA 1
ATOM 699 C C . LEU A 1 88 ? 14.734 -0.274 -10.599 1.00 95.75 88 LEU A C 1
ATOM 701 O O . LEU A 1 88 ? 15.270 -0.377 -11.701 1.00 95.75 88 LEU A O 1
ATOM 705 N N . ILE A 1 89 ? 14.688 0.881 -9.932 1.00 95.19 89 ILE A N 1
ATOM 706 C CA . ILE A 1 89 ? 15.343 2.110 -10.408 1.00 95.19 89 ILE A CA 1
ATOM 707 C C . ILE A 1 89 ? 16.858 1.915 -10.433 1.00 95.19 89 ILE A C 1
ATOM 709 O O . ILE A 1 89 ? 17.480 2.136 -11.468 1.00 95.19 89 ILE A O 1
ATOM 713 N N . ALA A 1 90 ? 17.443 1.395 -9.351 1.00 95.88 90 ALA A N 1
ATOM 714 C CA . ALA A 1 90 ? 18.874 1.101 -9.303 1.00 95.88 90 ALA A CA 1
ATOM 715 C C . ALA A 1 90 ? 19.301 0.124 -10.415 1.00 95.88 90 ALA A C 1
ATOM 717 O O . ALA A 1 90 ? 20.378 0.257 -11.004 1.00 95.88 90 ALA A O 1
ATOM 718 N N . LEU A 1 91 ? 18.446 -0.853 -10.740 1.00 96.88 91 LEU A N 1
ATOM 719 C CA . LEU A 1 91 ? 18.657 -1.750 -11.872 1.00 96.88 91 LEU A CA 1
ATOM 720 C C . LEU A 1 91 ? 18.583 -1.014 -13.217 1.00 96.88 91 LEU A C 1
ATOM 722 O O . LEU A 1 91 ? 19.450 -1.246 -14.061 1.00 96.88 91 LEU A O 1
ATOM 726 N N . ALA A 1 92 ? 17.572 -0.163 -13.415 1.00 96.50 92 ALA A N 1
ATOM 727 C CA . ALA A 1 92 ? 17.386 0.633 -14.627 1.00 96.50 92 ALA A CA 1
ATOM 728 C C . ALA A 1 92 ? 18.594 1.543 -14.881 1.00 96.50 92 ALA A C 1
ATOM 730 O O . ALA A 1 92 ? 19.144 1.543 -15.982 1.00 96.50 92 ALA A O 1
ATOM 731 N N . ASP A 1 93 ? 19.070 2.230 -13.844 1.00 95.44 93 ASP A N 1
ATOM 732 C CA . ASP A 1 93 ? 20.233 3.111 -13.917 1.00 95.44 93 ASP A CA 1
ATOM 733 C C . ASP A 1 93 ? 21.507 2.324 -14.254 1.00 95.44 93 ASP A C 1
ATOM 735 O O . ASP A 1 93 ? 22.282 2.735 -15.115 1.00 95.44 93 ASP A O 1
ATOM 739 N N . ARG A 1 94 ? 21.695 1.130 -13.670 1.00 97.25 94 ARG A N 1
ATOM 740 C CA . ARG A 1 94 ? 22.844 0.255 -13.976 1.00 97.25 94 ARG A CA 1
ATOM 741 C C . ARG A 1 94 ? 22.904 -0.163 -15.447 1.00 97.25 94 ARG A C 1
ATOM 743 O O . ARG A 1 94 ? 23.994 -0.375 -15.974 1.00 97.25 94 ARG A O 1
ATOM 750 N N . VAL A 1 95 ? 21.752 -0.335 -16.095 1.00 97.00 95 VAL A N 1
ATOM 751 C CA . VAL A 1 95 ? 21.667 -0.687 -17.524 1.00 97.00 95 VAL A CA 1
ATOM 752 C C . VAL A 1 95 ? 21.450 0.533 -18.427 1.00 97.00 95 VAL A C 1
ATOM 754 O O . VAL A 1 95 ? 21.259 0.364 -19.628 1.00 97.00 95 VAL A O 1
ATOM 757 N N . ASN A 1 96 ? 21.518 1.749 -17.869 1.00 96.88 96 ASN A N 1
ATOM 758 C CA . ASN A 1 96 ? 21.265 3.024 -18.546 1.00 96.88 96 ASN A CA 1
ATOM 759 C C . ASN A 1 96 ? 19.882 3.117 -19.228 1.00 96.88 96 ASN A C 1
ATOM 761 O O . ASN A 1 96 ? 19.729 3.766 -20.263 1.00 96.88 96 ASN A O 1
ATOM 765 N N . ASP A 1 97 ? 18.850 2.489 -18.656 1.00 97.31 97 ASP A N 1
ATOM 766 C CA . ASP A 1 97 ? 17.465 2.613 -19.128 1.00 97.31 97 ASP A CA 1
ATOM 767 C C . ASP A 1 97 ? 16.782 3.832 -18.491 1.00 97.31 97 ASP A C 1
ATOM 769 O O . ASP A 1 97 ? 16.001 3.737 -17.539 1.00 97.31 97 ASP A O 1
ATOM 773 N N . HIS A 1 98 ? 17.094 5.011 -19.030 1.00 95.00 98 HIS A N 1
ATOM 774 C CA . HIS A 1 98 ? 16.564 6.282 -18.533 1.00 95.00 98 HIS A CA 1
ATOM 775 C C . HIS A 1 98 ? 15.037 6.390 -18.647 1.00 95.00 98 HIS A C 1
ATOM 777 O O . HIS A 1 98 ? 14.401 7.048 -17.822 1.00 95.00 98 HIS A O 1
ATOM 783 N N . ASP A 1 99 ? 14.430 5.750 -19.648 1.00 95.25 99 ASP A N 1
ATOM 784 C CA . ASP A 1 99 ? 12.980 5.780 -19.830 1.00 95.25 99 ASP A CA 1
ATOM 785 C C . ASP A 1 99 ? 12.257 4.927 -18.788 1.00 95.25 99 ASP A C 1
ATOM 787 O O . ASP A 1 99 ? 11.162 5.295 -18.350 1.00 95.25 99 ASP A O 1
ATOM 791 N N . PHE A 1 100 ? 12.851 3.804 -18.370 1.00 95.31 100 PHE A N 1
ATOM 792 C CA . PHE A 1 100 ? 12.303 2.986 -17.292 1.00 95.31 100 PHE A CA 1
ATOM 793 C C . PHE A 1 100 ? 12.515 3.640 -15.927 1.00 95.31 100 PHE A C 1
ATOM 795 O O . PHE A 1 100 ? 11.570 3.716 -15.145 1.00 95.31 100 PHE A O 1
ATOM 802 N N . SER A 1 101 ? 13.698 4.213 -15.683 1.00 94.81 101 SER A N 1
ATOM 803 C CA . SER A 1 101 ? 13.984 4.991 -14.469 1.00 94.81 101 SER A CA 1
ATOM 804 C C . SER A 1 101 ? 12.989 6.154 -14.296 1.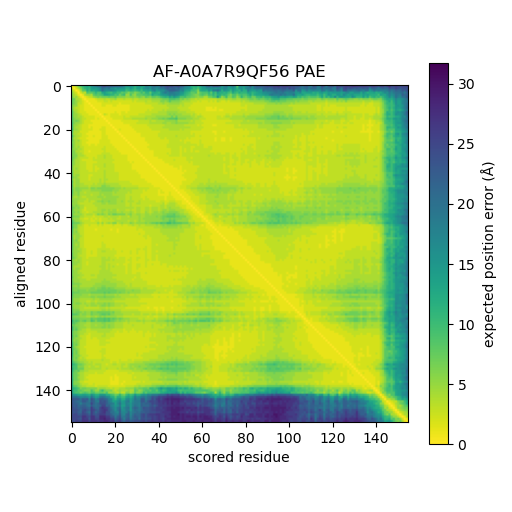00 94.81 101 SER A C 1
ATOM 806 O O . SER A 1 101 ? 12.362 6.305 -13.242 1.00 94.81 101 SER A O 1
ATOM 808 N N . ARG A 1 102 ? 12.711 6.905 -15.374 1.00 93.56 102 ARG A N 1
ATOM 809 C CA . ARG A 1 102 ? 11.690 7.968 -15.381 1.00 93.56 102 ARG A CA 1
ATOM 810 C C . ARG A 1 102 ? 10.279 7.436 -15.126 1.00 93.56 102 ARG A C 1
ATOM 812 O O . ARG A 1 102 ? 9.537 8.041 -14.361 1.00 93.56 102 ARG A O 1
ATOM 819 N N . PHE A 1 103 ? 9.901 6.318 -15.750 1.00 94.69 103 PHE A N 1
ATOM 820 C CA . PHE A 1 103 ? 8.594 5.693 -15.523 1.00 94.69 103 PHE A CA 1
ATOM 821 C C . PHE A 1 103 ? 8.390 5.311 -14.051 1.00 94.69 103 PHE A C 1
ATOM 823 O O . PHE A 1 103 ? 7.342 5.615 -13.487 1.00 94.69 103 PHE A O 1
ATOM 830 N N . LEU A 1 104 ? 9.394 4.687 -13.429 1.00 94.25 104 LEU A N 1
ATOM 831 C CA . LEU A 1 104 ? 9.347 4.259 -12.030 1.00 94.25 104 LEU A CA 1
ATOM 832 C C . LEU A 1 104 ? 9.332 5.438 -11.049 1.00 94.25 104 LEU A C 1
ATOM 834 O O . LEU A 1 104 ? 8.650 5.378 -10.027 1.00 94.25 104 LEU A O 1
ATOM 838 N N . SER A 1 105 ? 10.044 6.520 -11.373 1.00 88.94 105 SER A N 1
ATOM 839 C CA . SER A 1 105 ? 10.146 7.708 -10.514 1.00 88.94 105 SER A CA 1
ATOM 840 C C . SER A 1 105 ? 8.786 8.350 -10.218 1.00 88.94 105 SER A C 1
ATOM 842 O O . SER A 1 105 ? 8.592 8.892 -9.132 1.00 88.94 105 SER A O 1
ATOM 844 N N . ASN A 1 106 ? 7.820 8.231 -11.136 1.00 88.31 106 ASN A N 1
ATOM 845 C CA . ASN A 1 106 ? 6.461 8.744 -10.940 1.00 88.31 106 ASN A CA 1
ATOM 846 C C . ASN A 1 106 ? 5.753 8.117 -9.726 1.00 88.31 106 ASN A C 1
ATOM 848 O O . ASN A 1 106 ? 4.931 8.775 -9.102 1.00 88.31 106 ASN A O 1
ATOM 852 N N . PHE A 1 107 ? 6.089 6.875 -9.368 1.00 88.75 107 PHE A N 1
ATOM 853 C CA . PHE A 1 107 ? 5.439 6.153 -8.271 1.00 88.75 107 PHE A CA 1
ATOM 854 C C . PHE A 1 107 ? 6.096 6.408 -6.907 1.00 88.75 107 PHE A C 1
ATOM 856 O O . PHE A 1 107 ? 5.454 6.225 -5.878 1.00 88.75 107 PHE A O 1
ATOM 863 N N . LEU A 1 108 ? 7.366 6.832 -6.863 1.00 85.31 108 LEU A N 1
ATOM 864 C CA . LEU A 1 108 ? 8.071 7.056 -5.593 1.00 85.31 108 LEU A CA 1
ATOM 865 C C . LEU A 1 108 ? 7.461 8.201 -4.781 1.00 85.31 108 LEU A C 1
ATOM 867 O O . LEU A 1 108 ? 7.328 8.087 -3.565 1.00 85.31 108 LEU A O 1
ATOM 871 N N . ASN A 1 109 ? 7.077 9.292 -5.444 1.00 80.88 109 ASN A N 1
ATOM 872 C CA . ASN A 1 109 ? 6.485 10.439 -4.757 1.00 80.88 109 ASN A CA 1
ATOM 873 C C . ASN A 1 109 ? 5.124 10.084 -4.144 1.00 80.88 109 ASN A C 1
ATOM 875 O O . ASN A 1 109 ? 4.868 10.434 -2.994 1.00 80.88 109 ASN A O 1
ATOM 879 N N . GLU A 1 110 ? 4.287 9.349 -4.883 1.00 84.25 110 GLU A N 1
ATOM 880 C CA . GLU A 1 110 ? 2.988 8.860 -4.399 1.00 84.25 110 GLU A CA 1
ATOM 881 C C . GLU A 1 110 ? 3.168 7.963 -3.163 1.00 84.25 110 GLU A C 1
ATOM 883 O O . GLU A 1 110 ? 2.508 8.159 -2.147 1.00 84.25 110 GLU A O 1
ATOM 888 N N . GLN A 1 111 ? 4.152 7.061 -3.195 1.00 84.56 111 GLN A N 1
ATOM 889 C CA . GLN A 1 111 ? 4.448 6.145 -2.090 1.00 84.56 111 GLN A CA 1
ATOM 890 C C . GLN A 1 111 ? 4.875 6.853 -0.794 1.00 84.56 111 GLN A C 1
ATOM 892 O O . GLN A 1 111 ? 4.498 6.431 0.299 1.00 84.56 111 GLN A O 1
ATOM 897 N N . VAL A 1 112 ? 5.638 7.949 -0.883 1.00 85.81 112 VAL A N 1
ATOM 898 C CA . VAL A 1 112 ? 6.027 8.732 0.306 1.00 85.81 112 VAL A CA 1
ATOM 899 C C . VAL A 1 112 ? 4.808 9.397 0.953 1.00 85.81 112 VAL A C 1
ATOM 901 O O . VAL A 1 112 ? 4.705 9.424 2.181 1.00 85.81 112 VAL A O 1
ATOM 904 N N . ILE A 1 113 ? 3.882 9.910 0.138 1.00 86.75 113 ILE A N 1
ATOM 905 C CA . ILE A 1 113 ? 2.638 10.531 0.613 1.00 86.75 113 ILE A CA 1
ATOM 906 C C . ILE A 1 113 ? 1.750 9.474 1.280 1.00 86.75 113 ILE A C 1
ATOM 908 O O . ILE A 1 113 ? 1.315 9.671 2.415 1.00 86.75 113 ILE A O 1
ATOM 912 N N . ASP A 1 114 ? 1.575 8.323 0.633 1.00 86.88 114 ASP A N 1
ATOM 913 C CA . ASP A 1 114 ? 0.792 7.199 1.149 1.00 86.88 114 ASP A CA 1
ATOM 914 C C . ASP A 1 114 ? 1.312 6.677 2.494 1.00 86.88 114 ASP A C 1
ATOM 916 O O . ASP A 1 114 ? 0.547 6.464 3.437 1.00 86.88 114 ASP A O 1
ATOM 920 N N . LEU A 1 115 ? 2.630 6.487 2.616 1.00 89.81 115 LEU A N 1
ATOM 921 C CA . LEU A 1 115 ? 3.241 6.025 3.863 1.00 89.81 115 LEU A CA 1
ATOM 922 C C . LEU A 1 115 ? 3.039 7.028 5.002 1.00 89.81 115 LEU A C 1
ATOM 924 O O . LEU A 1 115 ? 2.848 6.618 6.149 1.00 89.81 115 LEU A O 1
ATOM 928 N N . LYS A 1 116 ? 3.062 8.332 4.702 1.00 91.69 116 LYS A N 1
ATOM 929 C CA . LYS A 1 116 ? 2.790 9.376 5.693 1.00 91.69 116 LYS A CA 1
ATOM 930 C C . LYS A 1 116 ? 1.334 9.344 6.155 1.00 91.69 116 LYS A C 1
ATOM 932 O O . LYS A 1 116 ? 1.100 9.386 7.362 1.00 91.69 116 LYS A O 1
ATOM 937 N N . GLU A 1 117 ? 0.390 9.239 5.224 1.00 91.06 117 GLU A N 1
ATOM 938 C CA . GLU A 1 117 ? -1.043 9.126 5.521 1.00 91.06 117 GLU A CA 1
ATOM 939 C C . GLU A 1 117 ? -1.328 7.900 6.402 1.00 91.06 117 GLU A C 1
ATOM 941 O O . GLU A 1 117 ? -1.924 8.013 7.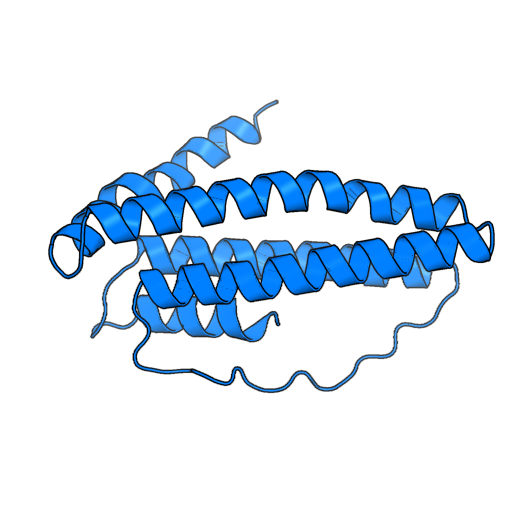475 1.00 91.06 117 GLU A O 1
ATOM 946 N N . LEU A 1 118 ? -0.794 6.733 6.032 1.00 92.00 118 LEU A N 1
ATOM 947 C CA . LEU A 1 118 ? -0.936 5.511 6.825 1.00 92.00 118 LEU A CA 1
ATOM 948 C C . LEU A 1 118 ? -0.314 5.636 8.225 1.00 92.00 118 LEU A C 1
ATOM 950 O O . LEU A 1 118 ? -0.897 5.168 9.207 1.00 92.00 118 LEU A O 1
ATOM 954 N N . ALA A 1 119 ? 0.853 6.273 8.347 1.00 94.25 119 ALA A N 1
ATOM 955 C CA . ALA A 1 119 ? 1.492 6.500 9.643 1.00 94.25 119 ALA A CA 1
ATOM 956 C C . ALA A 1 119 ? 0.665 7.432 10.551 1.00 94.25 119 ALA A C 1
ATOM 958 O O . ALA A 1 119 ? 0.605 7.219 11.771 1.00 94.25 119 ALA A O 1
ATOM 959 N N . ASP A 1 120 ? -0.009 8.428 9.971 1.00 94.25 120 ASP A N 1
ATOM 960 C CA . ASP A 1 120 ? -0.932 9.300 10.699 1.00 94.25 120 ASP A CA 1
ATOM 961 C C . ASP A 1 120 ? -2.152 8.523 11.192 1.00 94.25 120 ASP A C 1
ATOM 963 O O . ASP A 1 120 ? -2.492 8.624 12.375 1.00 94.25 120 ASP A O 1
ATOM 967 N N . HIS A 1 121 ? -2.746 7.682 10.339 1.00 94.31 121 HIS A N 1
ATOM 968 C CA . HIS A 1 121 ? -3.849 6.800 10.727 1.00 94.31 121 HIS A CA 1
ATOM 969 C C . HIS A 1 121 ? -3.462 5.882 11.892 1.00 94.31 121 HIS A C 1
ATOM 971 O O . HIS A 1 121 ? -4.179 5.815 12.890 1.00 94.31 121 HIS A O 1
ATOM 977 N N . VAL A 1 122 ? -2.295 5.230 11.830 1.00 95.38 122 VAL A N 1
ATOM 978 C CA . VAL A 1 122 ? -1.789 4.381 12.926 1.00 95.38 122 VAL A CA 1
ATOM 979 C C . VAL A 1 122 ? -1.632 5.174 14.223 1.00 95.38 122 VAL A C 1
ATOM 981 O O . VAL A 1 122 ? -2.021 4.705 15.295 1.00 95.38 122 VAL A O 1
ATOM 984 N N . THR A 1 123 ? -1.077 6.383 14.144 1.00 96.31 123 THR A N 1
ATOM 985 C CA . THR A 1 123 ? -0.868 7.239 15.320 1.00 96.31 123 THR A CA 1
ATOM 986 C C . THR A 1 123 ? -2.195 7.657 15.949 1.00 96.31 123 THR A C 1
ATOM 988 O O . THR A 1 123 ? -2.338 7.636 17.174 1.00 96.31 123 THR A O 1
ATOM 991 N N . GLN A 1 124 ? -3.182 8.015 15.128 1.00 95.56 124 GLN A N 1
ATOM 992 C CA . GLN A 1 124 ? -4.511 8.394 15.599 1.00 95.56 124 GLN A CA 1
ATOM 993 C C . GLN A 1 124 ? -5.261 7.194 16.187 1.00 95.56 124 GLN A C 1
ATOM 995 O O . GLN A 1 124 ? -5.832 7.323 17.268 1.00 95.56 124 GLN A O 1
ATOM 1000 N N . LEU A 1 125 ? -5.179 6.015 15.562 1.00 95.50 125 LEU A N 1
ATOM 1001 C CA . LEU A 1 125 ? -5.797 4.789 16.075 1.00 95.50 125 LEU A CA 1
ATOM 1002 C C . LEU A 1 125 ? -5.233 4.378 17.436 1.00 95.50 125 LEU A C 1
ATOM 1004 O O . LEU A 1 125 ? -5.989 4.071 18.357 1.00 95.50 125 LEU A O 1
ATOM 1008 N N . LYS A 1 126 ? -3.910 4.476 17.610 1.00 95.94 126 LYS A N 1
ATOM 1009 C CA . LYS A 1 126 ? -3.259 4.274 18.915 1.00 95.94 126 LYS A CA 1
ATOM 1010 C C . LYS A 1 126 ? -3.738 5.272 19.973 1.00 95.94 126 LYS A C 1
ATOM 1012 O O . LYS A 1 126 ? -3.773 4.929 21.150 1.00 95.94 126 LYS A O 1
ATOM 1017 N N . ARG A 1 127 ? -4.102 6.495 19.572 1.00 95.88 127 ARG A N 1
ATOM 1018 C CA . ARG A 1 127 ? -4.580 7.550 20.479 1.00 95.88 127 ARG A CA 1
ATOM 1019 C C . ARG A 1 127 ? -6.037 7.360 20.896 1.00 95.88 127 ARG A C 1
ATOM 1021 O O . ARG A 1 127 ? -6.345 7.589 22.061 1.00 95.88 127 ARG A O 1
ATOM 1028 N N . VAL A 1 128 ? -6.923 6.993 19.968 1.00 95.62 128 VAL A N 1
ATOM 1029 C CA . VAL A 1 128 ? -8.360 6.825 20.263 1.00 95.62 128 VAL A CA 1
ATOM 1030 C C . VAL A 1 128 ? -8.657 5.514 20.994 1.00 95.62 128 VAL A C 1
ATOM 1032 O O . VAL A 1 128 ? -9.619 5.454 21.755 1.00 95.62 128 VAL A O 1
ATOM 1035 N N . GLY A 1 129 ? -7.815 4.494 20.808 1.00 94.31 129 GLY A N 1
ATOM 1036 C CA . GLY A 1 129 ? -7.980 3.187 21.439 1.00 94.31 129 GLY A CA 1
ATOM 1037 C C . GLY A 1 129 ? -9.148 2.366 20.868 1.00 94.31 129 GLY A C 1
ATOM 1038 O O . GLY A 1 129 ? -9.889 2.839 20.002 1.00 94.31 129 GLY A O 1
ATOM 1039 N N . PRO A 1 130 ? -9.309 1.114 21.334 1.00 94.75 130 PRO A N 1
ATOM 1040 C CA . PRO A 1 130 ? -10.289 0.179 20.787 1.00 94.75 130 PRO A CA 1
ATOM 1041 C C . PRO A 1 130 ? -11.738 0.530 21.157 1.00 94.75 130 PRO A C 1
ATOM 1043 O O . PRO A 1 130 ? -12.008 1.266 22.112 1.00 94.75 130 PRO A O 1
ATOM 1046 N N . GLY A 1 131 ? -12.696 -0.052 20.431 1.00 94.06 131 GLY A N 1
ATOM 1047 C CA . GLY A 1 131 ? -14.122 0.056 20.747 1.00 94.06 131 GLY A CA 1
ATOM 1048 C C . GLY A 1 131 ? -14.723 1.384 20.288 1.00 94.06 131 GLY A C 1
ATOM 1049 O O . GLY A 1 131 ? -14.846 1.627 19.090 1.00 94.06 131 GLY A O 1
ATOM 1050 N N . ILE A 1 132 ? -15.119 2.256 21.224 1.00 95.12 132 ILE A N 1
ATOM 1051 C CA . ILE A 1 132 ? -15.756 3.536 20.861 1.00 95.12 132 ILE A CA 1
ATOM 1052 C C . ILE A 1 132 ? -14.813 4.441 20.056 1.00 95.12 132 ILE A C 1
ATOM 1054 O O . ILE A 1 132 ? -15.270 5.163 19.174 1.00 95.12 132 ILE A O 1
ATOM 1058 N N . GLY A 1 133 ? -13.505 4.373 20.324 1.00 94.94 133 GLY A N 1
ATOM 1059 C CA . GLY A 1 133 ? -12.493 5.136 19.596 1.00 94.94 133 GLY A CA 1
ATOM 1060 C C . GLY A 1 133 ? -12.440 4.756 18.118 1.00 94.94 133 GLY A C 1
ATOM 1061 O O . GLY A 1 133 ? -12.553 5.627 17.261 1.00 94.94 133 GLY A O 1
ATOM 1062 N N . GLU A 1 134 ? -12.354 3.459 17.822 1.00 94.62 134 GLU A N 1
ATOM 1063 C CA . GLU A 1 134 ? -12.387 2.916 16.456 1.00 94.62 134 GLU A CA 1
ATOM 1064 C C . GLU A 1 134 ? -13.695 3.247 15.733 1.00 94.62 134 GLU A C 1
ATOM 1066 O O . GLU A 1 134 ? -13.666 3.636 14.568 1.00 94.62 134 GLU A O 1
ATOM 1071 N N . TYR A 1 135 ? -14.833 3.160 16.426 1.00 94.25 135 TYR A N 1
ATOM 1072 C CA . TYR A 1 135 ? -16.135 3.513 15.857 1.00 94.25 135 TYR A CA 1
ATOM 1073 C C . TYR A 1 135 ? -16.226 4.998 15.471 1.00 94.25 135 TYR A C 1
ATOM 1075 O O . TYR A 1 135 ? -16.687 5.338 14.381 1.00 94.25 135 TYR A O 1
ATOM 1083 N N . LEU A 1 136 ? -15.776 5.898 16.352 1.00 94.19 136 LEU A N 1
ATOM 1084 C CA . LEU A 1 136 ? -15.737 7.334 16.057 1.00 94.19 136 LEU A CA 1
ATOM 1085 C C . LEU A 1 136 ? -14.741 7.646 14.935 1.00 94.19 136 LEU A C 1
ATOM 1087 O O . LEU A 1 136 ? -15.003 8.519 14.109 1.00 94.19 136 LEU A O 1
ATOM 1091 N N . TYR A 1 137 ? -13.625 6.919 14.888 1.00 94.25 137 TYR A N 1
ATOM 1092 C CA . TYR A 1 137 ? -12.620 7.053 13.841 1.00 94.25 137 TYR A CA 1
ATOM 1093 C C . TYR A 1 137 ? -13.159 6.673 12.462 1.00 94.25 137 TYR A C 1
ATOM 1095 O O . TYR A 1 137 ? -13.037 7.447 11.514 1.00 94.25 137 TYR A O 1
ATOM 1103 N N . ASP A 1 138 ? -13.800 5.506 12.371 1.00 93.88 138 ASP A N 1
ATOM 1104 C CA . ASP A 1 138 ? -14.457 5.010 11.161 1.00 93.88 138 ASP A CA 1
ATOM 1105 C C . ASP A 1 138 ? -15.464 6.033 10.619 1.00 93.88 138 ASP A C 1
ATOM 1107 O O . ASP A 1 138 ? -15.463 6.371 9.435 1.00 93.88 138 ASP A O 1
ATOM 1111 N N . ARG A 1 139 ? -16.273 6.599 11.522 1.00 89.00 139 ARG A N 1
ATOM 1112 C CA . ARG A 1 139 ? -17.323 7.565 11.194 1.00 89.00 139 ARG A CA 1
ATOM 1113 C C . ARG A 1 139 ? -16.797 8.912 10.722 1.00 89.00 139 ARG A C 1
ATOM 1115 O O . ARG A 1 139 ? -17.383 9.455 9.793 1.00 89.00 139 ARG A O 1
ATOM 1122 N N . ASN A 1 140 ? -15.774 9.451 11.378 1.00 85.12 140 ASN A N 1
ATOM 1123 C CA . ASN A 1 140 ? -15.376 10.848 11.204 1.00 85.12 140 ASN A CA 1
ATOM 1124 C C . ASN A 1 140 ? -14.151 10.990 10.301 1.00 85.12 140 ASN A C 1
ATOM 1126 O O . ASN A 1 140 ? -14.138 11.830 9.417 1.00 85.12 140 ASN A O 1
ATOM 1130 N N . SER A 1 141 ? -13.127 10.161 10.505 1.00 80.19 141 SER A N 1
ATOM 1131 C CA . SER A 1 141 ? -11.831 10.325 9.838 1.00 80.19 141 S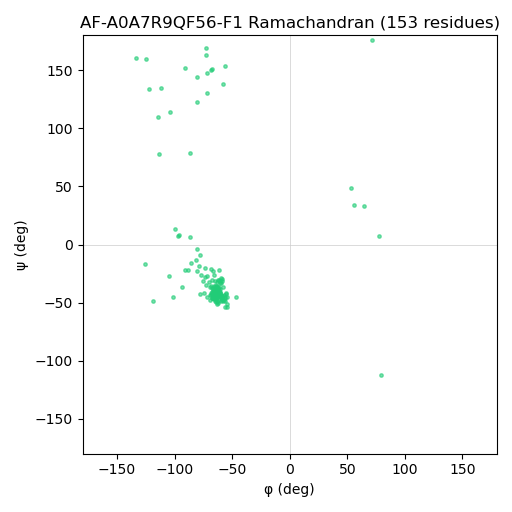ER A CA 1
ATOM 1132 C C . SER A 1 141 ? -11.728 9.571 8.515 1.00 80.19 141 SER A C 1
ATOM 1134 O O . SER A 1 141 ? -10.900 9.929 7.684 1.00 80.19 141 SER A O 1
ATOM 1136 N N . LEU A 1 142 ? -12.54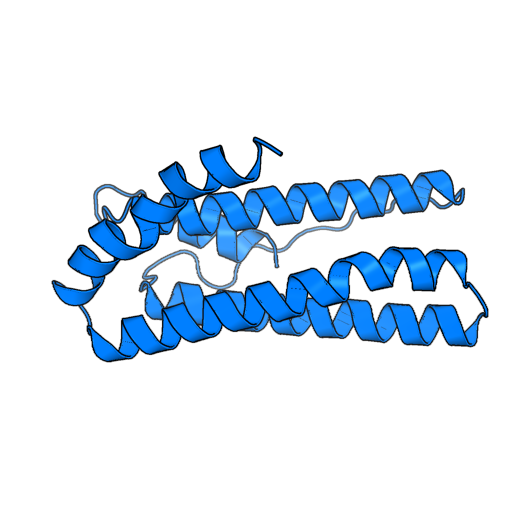8 8.535 8.304 1.00 81.94 142 LEU A N 1
ATOM 1137 C CA . LEU A 1 142 ? -12.523 7.739 7.070 1.00 81.94 142 LEU A CA 1
ATOM 1138 C C . LEU A 1 142 ? -13.698 8.029 6.127 1.00 81.94 142 LEU A C 1
ATOM 1140 O O . LEU A 1 142 ? -13.517 7.931 4.915 1.00 81.94 142 LEU A O 1
ATOM 1144 N N . ASN A 1 143 ? -14.860 8.471 6.628 1.00 63.66 143 ASN A N 1
ATOM 1145 C CA . ASN A 1 143 ? -15.969 8.888 5.752 1.00 63.66 143 ASN A CA 1
ATOM 1146 C C . ASN A 1 143 ? -15.744 10.241 5.061 1.00 63.66 143 ASN A C 1
ATOM 1148 O O . ASN A 1 143 ? -16.266 10.433 3.966 1.00 63.66 143 ASN A O 1
ATOM 1152 N N . GLU A 1 144 ? -14.977 11.171 5.646 1.00 52.09 144 GLU A N 1
ATOM 1153 C CA . GLU A 1 144 ? -14.652 12.450 4.982 1.00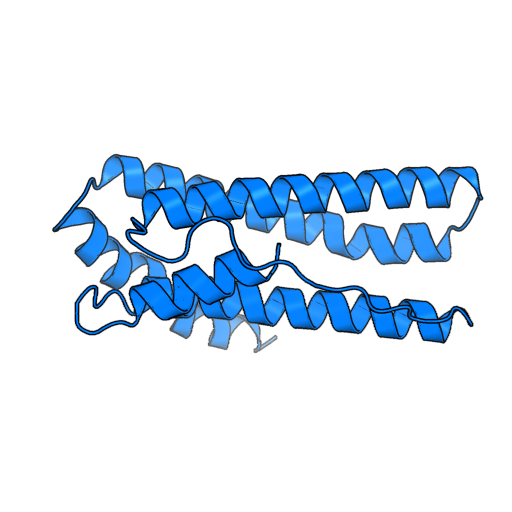 52.09 144 GLU A CA 1
ATOM 1154 C C . GLU A 1 144 ? -13.862 12.232 3.679 1.00 52.09 144 GLU A C 1
ATOM 1156 O O . GLU A 1 144 ? -14.065 12.949 2.699 1.00 52.09 144 GLU A O 1
ATOM 1161 N N . SER A 1 145 ? -13.061 11.159 3.604 1.00 47.66 145 SER A N 1
ATOM 1162 C CA . SER A 1 145 ? -12.292 10.809 2.401 1.00 47.66 145 SER A CA 1
ATOM 1163 C C . SER A 1 145 ? -13.158 10.510 1.165 1.00 47.66 145 SER A C 1
ATOM 1165 O O . SER A 1 145 ? -12.685 10.675 0.040 1.00 47.66 145 SER A O 1
ATOM 1167 N N . TYR A 1 146 ? -14.434 10.147 1.354 1.00 43.38 146 TYR A N 1
ATOM 1168 C CA . TYR A 1 146 ? -15.386 9.914 0.264 1.00 43.38 146 TYR A CA 1
ATOM 1169 C C . TYR A 1 146 ? -15.883 11.225 -0.372 1.00 43.38 146 TYR A C 1
ATOM 1171 O O . TYR A 1 146 ? -16.159 11.265 -1.571 1.00 43.38 146 TYR A O 1
ATOM 1179 N N . PHE A 1 147 ? -15.972 12.310 0.406 1.00 39.41 147 PHE A N 1
ATOM 1180 C CA . PHE A 1 147 ? -16.473 13.605 -0.067 1.00 39.41 147 PHE A CA 1
ATOM 1181 C C . PHE A 1 147 ? -15.348 14.533 -0.549 1.00 39.41 147 PHE A C 1
ATOM 1183 O O . PHE A 1 147 ? -15.501 15.169 -1.589 1.00 39.41 147 PHE A O 1
ATOM 1190 N N . ASP A 1 148 ? -14.177 14.519 0.093 1.00 43.47 148 ASP A N 1
ATOM 1191 C CA . ASP A 1 148 ? -13.042 15.377 -0.293 1.00 43.47 148 ASP A CA 1
ATOM 1192 C C . ASP A 1 148 ? -12.335 14.937 -1.591 1.00 43.47 148 ASP A C 1
ATOM 1194 O O . ASP A 1 148 ? -11.631 15.724 -2.232 1.00 43.47 148 ASP A O 1
ATOM 1198 N N . LYS A 1 149 ? -12.495 13.676 -2.017 1.00 45.66 149 LYS A N 1
ATOM 1199 C CA . LYS A 1 149 ? -11.935 13.184 -3.292 1.00 45.66 149 LYS A CA 1
ATOM 1200 C C . LYS A 1 149 ? -12.766 13.592 -4.516 1.00 45.66 149 LYS A C 1
ATOM 1202 O O . LYS A 1 149 ? -12.223 13.604 -5.621 1.00 45.66 149 LYS A O 1
ATOM 1207 N N . ILE A 1 150 ? -14.034 13.983 -4.342 1.00 44.34 150 ILE A N 1
ATOM 1208 C CA . ILE A 1 150 ? -14.843 14.579 -5.422 1.00 44.34 150 ILE A CA 1
ATOM 1209 C C . ILE A 1 150 ? -14.278 15.960 -5.801 1.00 44.34 150 ILE A C 1
ATOM 1211 O O . ILE A 1 150 ? -14.182 16.268 -6.988 1.00 44.34 150 ILE A O 1
ATOM 1215 N N . ASP A 1 151 ? -13.794 16.735 -4.825 1.00 37.91 151 ASP A N 1
ATOM 1216 C CA . ASP A 1 151 ? -13.227 18.075 -5.047 1.00 37.91 151 ASP A CA 1
ATOM 1217 C C . ASP A 1 151 ? -11.761 18.084 -5.521 1.00 37.91 151 ASP A C 1
ATOM 1219 O O . ASP A 1 151 ? -11.274 19.099 -6.015 1.00 37.91 151 ASP A O 1
ATOM 1223 N N . ARG A 1 152 ? -11.035 16.961 -5.434 1.00 39.03 152 ARG A N 1
ATOM 1224 C CA . ARG A 1 152 ? -9.678 16.847 -6.011 1.00 39.03 152 ARG A CA 1
ATOM 1225 C C . ARG A 1 152 ? -9.654 16.452 -7.490 1.00 39.03 152 ARG A C 1
ATOM 1227 O O . ARG A 1 152 ? -8.626 16.637 -8.130 1.00 39.03 152 ARG A O 1
ATOM 1234 N N . ASN A 1 153 ? -10.763 15.947 -8.033 1.00 34.72 153 ASN A N 1
ATOM 1235 C CA . ASN A 1 153 ? -10.914 15.613 -9.457 1.00 34.72 153 ASN A CA 1
ATOM 1236 C C . ASN A 1 153 ? -11.593 16.732 -10.277 1.00 34.72 153 ASN A C 1
ATOM 1238 O O . ASN A 1 153 ? -11.931 16.517 -11.441 1.00 34.72 153 ASN A O 1
ATOM 1242 N N . SER A 1 154 ? -11.818 17.911 -9.686 1.00 35.00 154 SER A N 1
ATOM 1243 C CA . SER A 1 154 ? -12.457 19.068 -10.331 1.00 35.00 154 SER A CA 1
ATOM 1244 C C . SER A 1 154 ? -11.475 20.138 -10.843 1.00 35.00 154 SER A C 1
ATOM 1246 O O . SER A 1 154 ? -11.923 21.213 -11.246 1.00 35.00 154 SER A O 1
ATOM 1248 N N . TYR A 1 155 ? -10.170 19.836 -10.914 1.00 32.59 155 TYR A N 1
ATOM 1249 C CA . TYR A 1 155 ? -9.145 20.689 -11.537 1.00 32.59 155 TYR A CA 1
ATOM 1250 C C . TYR A 1 155 ? -8.185 19.896 -12.426 1.00 32.59 155 TYR A C 1
ATOM 1252 O O . TYR A 1 155 ? -7.659 18.864 -11.954 1.00 32.59 155 TYR A O 1
#